Protein AF-A0A960YC00-F1 (afdb_monomer_lite)

pLDDT: mean 96.57, std 3.72, range [70.25, 98.25]

Secondary structure (DSSP, 8-state):
--HHHHHHHHHHHHHHHHHHHH-GGG--HHHHHHHTT--HHHHHHHHSSHHHHHHH-

Foldseek 3Di:
DDPLVVLLVVLLVVQCVQCVVPNLVSDDLCVSCVVSVHHSVRSCVNQVDSVSSSVVD

Radius of gyration: 10.21 Å; chains: 1; bounding box: 22×22×30 Å

Sequence (57 aa):
MSKGEETRQSILDEAIRVASVEGLDGLSIGDLASRQGLSKSGLFAHFGSKEALQIAV

Structure (mmCIF, N/CA/C/O backbone):
data_AF-A0A960YC00-F1
#
_entry.id   AF-A0A960YC00-F1
#
loop_
_atom_site.group_PDB
_atom_site.id
_atom_site.type_symbol
_atom_site.label_atom_id
_atom_site.label_alt_id
_atom_site.label_comp_id
_atom_site.label_asym_id
_atom_site.label_entity_id
_atom_site.label_seq_id
_atom_site.pdbx_PDB_ins_code
_atom_site.Cartn_x
_atom_site.Cartn_y
_atom_site.Cartn_z
_atom_site.occupancy
_atom_site.B_iso_or_equiv
_atom_site.auth_seq_id
_atom_site.auth_comp_id
_atom_site.auth_asym_id
_atom_site.auth_atom_id
_atom_site.pdbx_PDB_model_num
ATOM 1 N N . MET A 1 1 ? -2.326 -5.893 19.040 1.00 70.25 1 MET A N 1
ATOM 2 C CA . MET A 1 1 ? -1.545 -5.071 18.091 1.00 70.25 1 MET A CA 1
ATOM 3 C C . MET A 1 1 ? -2.147 -3.673 18.078 1.00 70.25 1 MET A C 1
ATOM 5 O O . MET A 1 1 ? -3.212 -3.491 18.657 1.00 70.25 1 MET A O 1
ATOM 9 N N . SER A 1 2 ? -1.462 -2.664 17.535 1.00 95.62 2 SER A N 1
ATOM 10 C CA . SER A 1 2 ? -2.108 -1.360 17.331 1.00 95.62 2 SER A CA 1
ATOM 11 C C . SER A 1 2 ? -2.951 -1.411 16.054 1.00 95.62 2 SER A C 1
ATOM 13 O O . SER A 1 2 ? -2.629 -2.165 15.137 1.00 95.62 2 SER A O 1
ATOM 15 N N . LYS A 1 3 ? -3.982 -0.563 15.952 1.00 94.12 3 LYS A N 1
ATOM 16 C CA . LYS A 1 3 ? -4.765 -0.422 14.711 1.00 94.12 3 LYS A CA 1
ATOM 17 C C . LYS A 1 3 ? -3.872 -0.104 13.503 1.00 94.12 3 LYS A C 1
ATOM 19 O O . LYS A 1 3 ? -4.134 -0.566 12.401 1.00 94.12 3 LYS A O 1
ATOM 24 N N . GLY A 1 4 ? -2.816 0.686 13.707 1.00 96.19 4 GLY A N 1
ATOM 25 C CA . GLY A 1 4 ? -1.856 1.010 12.651 1.00 96.19 4 GLY A CA 1
ATOM 26 C C . GLY A 1 4 ? -1.067 -0.209 12.172 1.00 96.19 4 GLY A C 1
ATOM 27 O O . GLY A 1 4 ? -0.850 -0.346 10.972 1.00 96.19 4 GLY A O 1
ATOM 28 N N . GLU A 1 5 ? -0.695 -1.104 13.089 1.00 97.00 5 GLU A N 1
ATOM 29 C CA . GLU A 1 5 ? 0.020 -2.341 12.764 1.00 97.00 5 GLU A CA 1
ATOM 30 C C . GLU A 1 5 ? -0.879 -3.341 12.028 1.00 97.00 5 GLU A C 1
ATOM 32 O O . GLU A 1 5 ? -0.462 -3.939 11.045 1.00 97.00 5 GLU A O 1
ATOM 37 N N . GLU A 1 6 ? -2.140 -3.473 12.446 1.00 97.62 6 GLU A N 1
ATOM 38 C CA . GLU A 1 6 ? -3.125 -4.328 11.766 1.00 97.62 6 GLU A CA 1
ATOM 39 C C . GLU A 1 6 ? -3.393 -3.851 10.331 1.00 97.62 6 GLU A C 1
ATOM 41 O O . GLU A 1 6 ? -3.372 -4.648 9.393 1.00 97.62 6 GLU A O 1
ATOM 46 N N . THR A 1 7 ? -3.565 -2.539 10.135 1.00 97.38 7 THR A N 1
ATOM 47 C CA . THR A 1 7 ? -3.696 -1.953 8.793 1.00 97.38 7 THR A CA 1
ATOM 48 C C . THR A 1 7 ? -2.43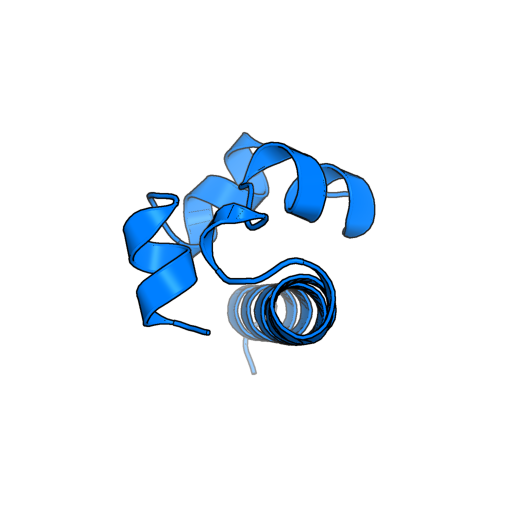8 -2.188 7.960 1.00 97.38 7 THR A C 1
ATOM 50 O O . THR A 1 7 ? -2.539 -2.575 6.797 1.00 97.38 7 THR A O 1
ATOM 53 N N . ARG A 1 8 ? -1.249 -1.985 8.543 1.00 97.81 8 ARG A N 1
ATO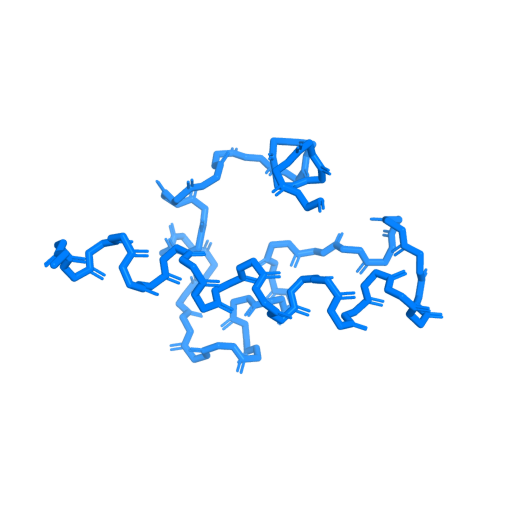M 54 C CA . ARG A 1 8 ? 0.028 -2.212 7.856 1.00 97.81 8 ARG A CA 1
ATOM 55 C C . ARG A 1 8 ? 0.162 -3.667 7.401 1.00 97.81 8 ARG A C 1
ATOM 57 O O . ARG A 1 8 ? 0.529 -3.890 6.250 1.00 97.81 8 ARG A O 1
ATOM 64 N N . GLN A 1 9 ? -0.171 -4.628 8.262 1.00 98.25 9 GLN A N 1
ATOM 65 C CA . GLN A 1 9 ? -0.124 -6.049 7.920 1.00 98.25 9 GLN A CA 1
ATOM 66 C C . GLN A 1 9 ? -1.108 -6.393 6.797 1.00 98.25 9 GLN A C 1
ATOM 68 O O . GLN A 1 9 ? -0.717 -7.033 5.827 1.00 98.25 9 GLN A O 1
ATOM 73 N N . SER A 1 10 ? -2.347 -5.889 6.861 1.00 98.19 10 SER A N 1
ATOM 74 C CA . SER A 1 10 ? -3.326 -6.090 5.784 1.00 98.19 10 SER A CA 1
ATOM 75 C C . SER A 1 10 ? -2.804 -5.586 4.432 1.00 98.19 10 SER A C 1
ATOM 77 O O . SER A 1 10 ? -2.938 -6.268 3.413 1.00 98.19 10 SER A O 1
ATOM 79 N N . ILE A 1 11 ? -2.162 -4.409 4.409 1.00 98.19 11 ILE A N 1
ATOM 80 C CA . ILE A 1 11 ? -1.571 -3.853 3.183 1.00 98.19 11 ILE A CA 1
ATOM 81 C C . ILE A 1 11 ? -0.473 -4.774 2.635 1.00 98.19 11 ILE A C 1
ATOM 83 O O . ILE A 1 11 ? -0.451 -5.007 1.427 1.00 98.19 11 ILE A O 1
ATOM 87 N N . LEU A 1 12 ? 0.399 -5.309 3.496 1.00 98.25 12 LEU A N 1
ATOM 88 C CA . LEU A 1 12 ? 1.450 -6.248 3.090 1.00 98.25 12 LEU A CA 1
ATOM 89 C C . LEU A 1 12 ? 0.873 -7.537 2.504 1.00 98.25 12 LEU A C 1
ATOM 91 O O . LEU A 1 12 ? 1.331 -7.981 1.455 1.00 98.25 12 LEU A O 1
ATOM 95 N N . ASP A 1 13 ? -0.174 -8.089 3.114 1.00 98.19 13 ASP A N 1
ATOM 96 C CA . ASP A 1 13 ? -0.808 -9.313 2.624 1.00 98.19 13 ASP A CA 1
ATOM 97 C C . ASP A 1 13 ? -1.385 -9.128 1.208 1.00 98.19 13 ASP A C 1
ATOM 99 O O . ASP A 1 13 ? -1.271 -10.018 0.364 1.00 98.19 13 ASP A O 1
ATOM 103 N N . GLU A 1 14 ? -1.993 -7.972 0.917 1.00 97.94 14 GLU A N 1
ATOM 104 C CA . GLU A 1 14 ? -2.455 -7.649 -0.442 1.00 97.94 14 GLU A CA 1
ATOM 105 C C . GLU A 1 14 ? -1.291 -7.369 -1.395 1.00 97.94 14 GLU A C 1
ATOM 107 O O . GLU A 1 14 ? -1.317 -7.818 -2.538 1.00 97.94 14 GLU A O 1
ATOM 112 N N . ALA A 1 15 ? -0.245 -6.681 -0.938 1.00 98.00 15 ALA A N 1
ATOM 113 C CA . ALA A 1 15 ? 0.927 -6.410 -1.760 1.00 98.00 15 ALA A CA 1
ATOM 114 C C . ALA A 1 15 ? 1.647 -7.703 -2.180 1.00 98.00 15 ALA A C 1
ATOM 116 O O . ALA A 1 15 ? 2.001 -7.838 -3.348 1.00 98.00 15 ALA A O 1
ATOM 117 N N . ILE A 1 16 ? 1.769 -8.697 -1.294 1.00 98.19 16 ILE A N 1
ATOM 118 C CA . ILE A 1 16 ? 2.305 -10.029 -1.627 1.00 98.19 16 ILE A CA 1
ATOM 119 C C . ILE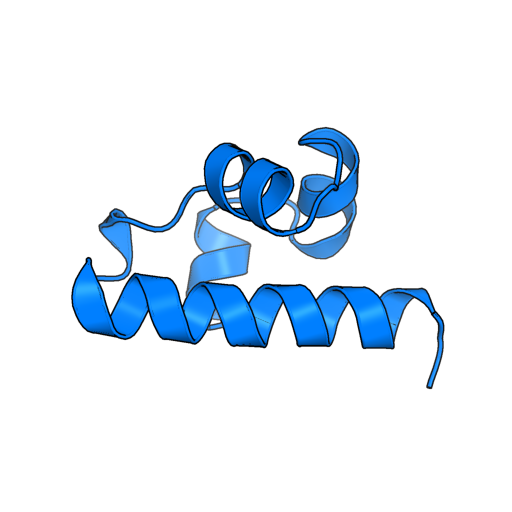 A 1 16 ? 1.439 -10.716 -2.696 1.00 98.19 16 ILE A C 1
ATOM 121 O O . ILE A 1 16 ? 1.963 -11.292 -3.656 1.00 98.19 16 ILE A O 1
ATOM 125 N N . ARG A 1 17 ? 0.105 -10.624 -2.590 1.00 97.00 17 ARG A N 1
ATOM 126 C CA . ARG A 1 17 ? -0.810 -11.177 -3.605 1.00 97.00 17 ARG A CA 1
ATOM 127 C C . ARG A 1 17 ? -0.628 -10.513 -4.967 1.00 97.00 17 ARG A C 1
ATOM 129 O O . ARG A 1 17 ? -0.558 -11.213 -5.969 1.00 97.00 17 ARG A O 1
ATOM 136 N N . VAL A 1 18 ? -0.500 -9.190 -5.013 1.00 96.56 18 VAL A N 1
ATOM 137 C CA . VAL A 1 18 ? -0.247 -8.468 -6.270 1.00 96.56 18 VAL A CA 1
ATOM 138 C C . VAL A 1 18 ? 1.126 -8.830 -6.835 1.00 96.56 18 VAL A C 1
ATOM 140 O O . VAL A 1 18 ? 1.226 -9.236 -7.990 1.00 96.56 18 VAL A O 1
ATOM 143 N N . ALA A 1 19 ? 2.179 -8.763 -6.018 1.00 97.06 19 ALA A N 1
ATOM 144 C CA . ALA A 1 19 ? 3.551 -9.024 -6.448 1.00 97.06 19 ALA A CA 1
ATOM 145 C C . ALA A 1 19 ? 3.762 -10.454 -6.967 1.00 97.06 19 ALA A C 1
ATOM 147 O O . ALA A 1 19 ? 4.550 -10.663 -7.886 1.00 97.06 19 ALA A O 1
ATOM 148 N N . SER A 1 20 ? 3.051 -11.437 -6.414 1.00 96.94 20 SER A N 1
ATOM 149 C CA . SER A 1 20 ? 3.142 -12.834 -6.864 1.00 96.94 20 SER A CA 1
ATOM 150 C C . SER A 1 20 ? 2.554 -13.082 -8.259 1.00 96.94 20 SER A C 1
ATOM 152 O O . SER A 1 20 ? 2.926 -14.064 -8.898 1.00 96.94 20 SER A O 1
ATOM 154 N N . VAL A 1 21 ? 1.680 -12.197 -8.751 1.00 96.38 21 VAL A N 1
ATOM 155 C CA . VAL A 1 21 ? 1.067 -12.296 -10.087 1.00 96.38 21 VAL A CA 1
ATOM 156 C C . VAL A 1 21 ? 1.689 -11.300 -11.066 1.00 96.38 21 VAL A C 1
ATOM 158 O O . VAL A 1 21 ? 1.965 -11.646 -12.212 1.00 96.38 21 VAL A O 1
ATOM 161 N N . GLU A 1 22 ? 1.912 -10.066 -10.618 1.00 95.62 22 GLU A N 1
ATOM 162 C CA . GLU A 1 22 ? 2.293 -8.924 -11.458 1.00 95.62 22 GLU A CA 1
ATOM 163 C C . GLU A 1 22 ? 3.785 -8.548 -11.321 1.00 95.62 22 GLU A C 1
ATOM 165 O O . GLU A 1 22 ? 4.289 -7.708 -12.066 1.00 95.62 22 GLU A O 1
ATOM 170 N N . GLY A 1 23 ? 4.513 -9.1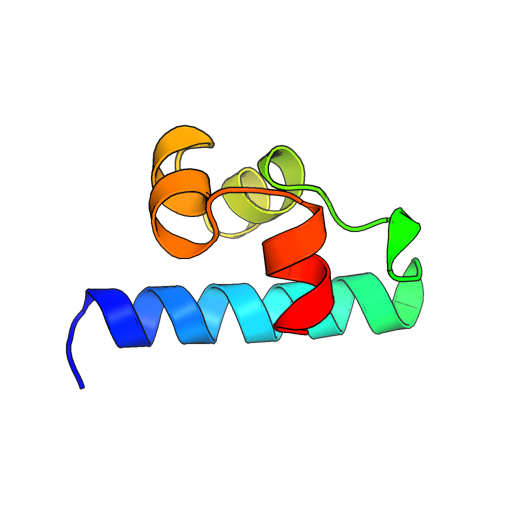71 -10.386 1.00 96.25 23 GLY A N 1
ATOM 171 C CA . GLY A 1 23 ? 5.879 -8.795 -10.016 1.00 96.25 23 GLY A CA 1
ATOM 172 C C . GLY A 1 23 ? 5.942 -7.547 -9.125 1.00 96.25 23 GLY A C 1
ATOM 173 O O . GLY A 1 23 ? 4.963 -6.821 -8.949 1.00 96.25 23 GLY A O 1
ATOM 174 N N . LEU A 1 24 ? 7.122 -7.264 -8.555 1.00 95.56 24 LEU A N 1
ATOM 175 C CA . LEU A 1 24 ? 7.318 -6.102 -7.670 1.00 95.56 24 LEU A CA 1
ATOM 176 C C . LEU A 1 24 ? 7.093 -4.763 -8.383 1.00 95.56 24 LEU A C 1
ATOM 178 O O . LEU A 1 24 ? 6.662 -3.795 -7.754 1.00 95.56 24 LEU A O 1
ATOM 182 N N . ASP A 1 25 ? 7.354 -4.694 -9.688 1.00 94.81 25 ASP A N 1
ATOM 183 C CA . ASP A 1 25 ? 7.134 -3.481 -10.478 1.00 94.81 25 ASP A CA 1
ATOM 184 C C . ASP A 1 25 ? 5.648 -3.133 -10.618 1.00 94.81 25 ASP A C 1
ATOM 186 O O . ASP A 1 25 ? 5.322 -1.944 -10.700 1.00 94.81 25 ASP A O 1
ATOM 190 N N . GLY A 1 26 ? 4.762 -4.133 -10.541 1.00 92.00 26 GLY A N 1
ATOM 191 C CA . GLY A 1 26 ? 3.307 -3.962 -10.494 1.00 92.00 26 GLY A CA 1
ATOM 192 C C . GLY A 1 26 ? 2.798 -3.334 -9.192 1.00 92.00 26 GLY A C 1
ATOM 193 O O . GLY A 1 26 ? 1.661 -2.871 -9.129 1.00 92.00 26 GLY A O 1
ATOM 194 N N . LEU A 1 27 ? 3.632 -3.237 -8.147 1.00 96.81 27 LEU A N 1
ATOM 195 C CA . LEU A 1 27 ? 3.230 -2.586 -6.902 1.00 96.81 27 LEU A CA 1
ATOM 196 C C . LEU A 1 27 ? 3.087 -1.072 -7.068 1.00 96.81 27 LEU A C 1
ATOM 198 O O . LEU A 1 27 ? 3.944 -0.370 -7.614 1.00 96.81 27 LEU A O 1
ATOM 202 N N . SER A 1 28 ? 1.996 -0.554 -6.518 1.00 96.62 28 SER A N 1
ATOM 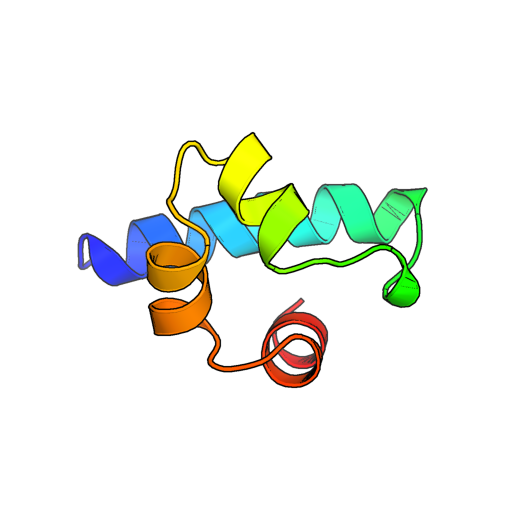203 C CA . SER A 1 28 ? 1.629 0.853 -6.586 1.00 96.62 28 SER A CA 1
ATOM 204 C C . SER A 1 28 ? 0.918 1.261 -5.305 1.00 96.62 28 SER A C 1
ATOM 206 O O . SER A 1 28 ? -0.039 0.623 -4.867 1.00 96.62 28 SER A O 1
ATOM 208 N N . ILE A 1 29 ? 1.367 2.373 -4.717 1.00 98.06 29 ILE A N 1
ATOM 209 C CA . ILE A 1 29 ? 0.754 2.955 -3.516 1.00 98.06 29 ILE A CA 1
ATOM 210 C C . ILE A 1 29 ? -0.717 3.311 -3.775 1.00 98.06 29 ILE A C 1
ATOM 212 O O . ILE A 1 29 ? -1.557 3.149 -2.896 1.00 98.06 29 ILE A O 1
ATOM 216 N N . GLY A 1 30 ? -1.035 3.807 -4.976 1.00 97.38 30 GLY A N 1
ATOM 217 C CA . GLY A 1 30 ? -2.397 4.205 -5.337 1.00 97.38 30 GLY A CA 1
ATOM 218 C C . GLY A 1 30 ? -3.330 3.013 -5.535 1.00 97.38 30 GLY A C 1
ATOM 219 O O . GLY A 1 30 ? -4.458 3.029 -5.039 1.00 97.38 30 GLY A O 1
ATOM 220 N N . ASP A 1 31 ? -2.849 1.970 -6.208 1.00 96.56 31 ASP A N 1
ATOM 221 C CA . ASP A 1 31 ? -3.674 0.799 -6.514 1.00 96.56 31 ASP A CA 1
ATOM 222 C C . ASP A 1 31 ? -3.944 -0.023 -5.258 1.00 96.56 31 ASP A C 1
ATOM 224 O O . ASP A 1 31 ? -5.092 -0.376 -4.992 1.00 96.56 31 ASP A O 1
ATOM 228 N N . LEU A 1 32 ? -2.929 -0.233 -4.413 1.00 97.56 32 LEU A N 1
ATOM 229 C CA . LEU A 1 32 ? -3.121 -0.880 -3.115 1.00 97.56 32 LEU A CA 1
ATOM 230 C C . LEU A 1 32 ? -4.034 -0.069 -2.197 1.00 97.56 32 LEU A C 1
ATOM 232 O O . LEU A 1 32 ? -4.856 -0.653 -1.496 1.00 97.56 32 LEU A O 1
ATOM 236 N N . ALA A 1 33 ? -3.940 1.264 -2.218 1.00 98.06 33 ALA A N 1
ATOM 237 C CA . ALA A 1 33 ? -4.818 2.103 -1.409 1.00 98.06 33 ALA A CA 1
ATOM 238 C C . ALA A 1 33 ? -6.275 1.918 -1.847 1.00 98.06 33 ALA A C 1
ATOM 240 O O . ALA A 1 33 ? -7.142 1.678 -1.011 1.00 98.06 33 ALA A O 1
ATOM 241 N N . SER A 1 34 ? -6.518 1.917 -3.159 1.00 97.69 34 SER A N 1
ATOM 242 C CA . SER A 1 34 ? -7.845 1.690 -3.735 1.00 97.69 34 SER A CA 1
ATOM 243 C C . SER A 1 34 ? -8.396 0.305 -3.377 1.00 97.69 34 SER A C 1
ATOM 245 O O . SER A 1 34 ? -9.543 0.199 -2.948 1.00 97.69 34 SER A O 1
ATOM 247 N N . ARG A 1 35 ? -7.574 -0.749 -3.479 1.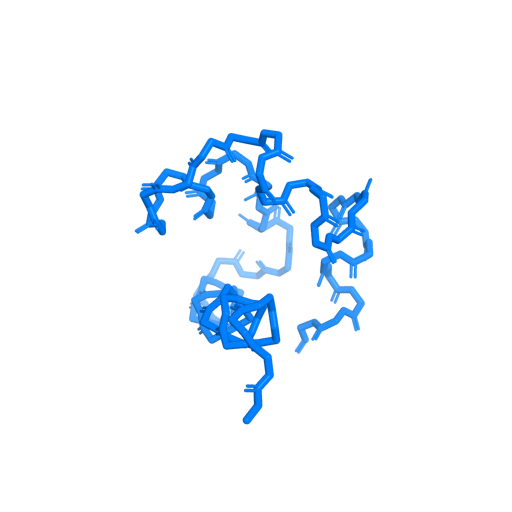00 95.25 35 ARG A N 1
ATOM 248 C CA . ARG A 1 35 ? -7.952 -2.130 -3.121 1.00 95.25 35 ARG A CA 1
ATOM 249 C C . ARG A 1 35 ? -8.249 -2.299 -1.628 1.00 95.25 35 ARG A C 1
ATOM 251 O O . ARG A 1 35 ? -9.128 -3.074 -1.271 1.00 95.25 35 ARG A O 1
ATOM 258 N N . GLN A 1 36 ? -7.553 -1.552 -0.771 1.00 95.94 36 GLN A N 1
ATOM 259 C CA . GLN A 1 36 ? -7.719 -1.592 0.685 1.00 95.94 36 GLN A CA 1
ATOM 260 C C . GLN A 1 36 ? -8.746 -0.585 1.226 1.00 95.94 36 GLN A C 1
ATOM 262 O O . GLN A 1 36 ? -8.917 -0.468 2.439 1.00 95.94 36 GLN A O 1
ATOM 267 N N . GLY A 1 37 ? -9.420 0.181 0.357 1.00 96.69 37 GLY A N 1
ATOM 268 C CA . GLY A 1 37 ? -10.355 1.228 0.784 1.00 96.69 37 GLY A CA 1
ATOM 269 C C . GLY A 1 37 ? -9.688 2.372 1.561 1.00 96.69 37 GLY A C 1
ATOM 270 O O . GLY A 1 37 ? -10.341 3.062 2.344 1.00 96.69 37 GLY A O 1
ATOM 271 N N . LEU A 1 38 ? -8.383 2.570 1.369 1.00 96.94 38 LEU A N 1
ATOM 272 C CA . LEU A 1 38 ? -7.597 3.638 1.973 1.00 96.94 38 LEU A CA 1
ATOM 273 C C . LEU A 1 38 ? -7.432 4.796 0.990 1.00 96.94 38 LEU A C 1
ATOM 275 O O . LEU A 1 38 ? -7.422 4.627 -0.229 1.00 96.94 38 LEU A O 1
ATOM 279 N N . SER A 1 39 ? -7.220 6.000 1.516 1.00 98.19 39 SER A N 1
ATOM 280 C CA . SER A 1 39 ? -6.696 7.078 0.682 1.00 98.19 39 SER A CA 1
ATOM 281 C C . SER A 1 39 ? -5.238 6.792 0.313 1.00 98.19 39 SER A C 1
ATOM 283 O O . SER A 1 39 ? -4.496 6.150 1.063 1.00 98.19 39 SER A O 1
ATOM 285 N N . LYS A 1 40 ? -4.784 7.345 -0.818 1.00 97.56 40 LYS A N 1
ATOM 286 C CA . LYS A 1 40 ? -3.373 7.270 -1.222 1.00 97.56 40 LYS A CA 1
ATOM 287 C C . LYS A 1 40 ? -2.437 7.803 -0.128 1.00 97.56 40 LYS A C 1
ATOM 289 O O . LYS A 1 40 ? -1.406 7.195 0.135 1.00 97.56 40 LYS A O 1
ATOM 294 N N . SER A 1 41 ? -2.803 8.911 0.525 1.00 97.75 41 SER A N 1
ATOM 295 C CA . SER A 1 41 ? -2.036 9.488 1.639 1.00 97.75 41 SER A CA 1
ATOM 296 C C . SER A 1 41 ? -2.048 8.606 2.891 1.00 97.75 41 SER A C 1
ATOM 298 O O . SER A 1 41 ? -1.039 8.542 3.586 1.00 97.75 41 SER A O 1
ATOM 300 N N . GLY A 1 42 ? -3.147 7.895 3.157 1.00 97.56 42 GLY A N 1
ATOM 301 C CA . GLY A 1 42 ? -3.253 6.943 4.259 1.00 97.56 42 GLY A CA 1
ATOM 302 C C . GLY A 1 42 ? -2.305 5.762 4.084 1.00 97.56 42 GLY A C 1
ATOM 303 O O . GLY A 1 42 ? -1.536 5.466 4.991 1.00 97.56 42 GLY A O 1
ATOM 304 N N . LEU A 1 43 ? -2.278 5.143 2.899 1.00 98.19 43 LEU A N 1
ATOM 305 C CA . LEU A 1 43 ? -1.321 4.069 2.617 1.00 98.19 43 LEU A CA 1
ATOM 306 C C . LEU A 1 43 ? 0.123 4.589 2.613 1.00 98.19 43 LEU A C 1
ATOM 308 O O . LEU A 1 43 ? 1.013 3.959 3.180 1.00 98.19 43 LEU A O 1
ATOM 312 N N . PHE A 1 44 ? 0.348 5.778 2.045 1.00 97.88 44 PHE A N 1
ATOM 313 C CA . PHE A 1 44 ? 1.654 6.433 2.067 1.00 97.88 44 PHE A CA 1
ATOM 314 C C . PHE A 1 44 ? 2.173 6.658 3.495 1.00 97.88 44 PHE A C 1
ATOM 316 O O . PHE A 1 44 ? 3.361 6.484 3.727 1.00 97.88 44 PHE A O 1
ATOM 323 N N . ALA A 1 45 ? 1.316 6.962 4.473 1.00 97.94 45 ALA A N 1
ATOM 324 C CA . ALA A 1 45 ? 1.738 7.138 5.865 1.00 97.94 45 ALA A CA 1
ATOM 325 C C . ALA A 1 45 ? 2.325 5.862 6.508 1.00 97.94 45 ALA A C 1
ATOM 327 O O . ALA A 1 45 ? 3.075 5.967 7.475 1.00 97.94 45 ALA A O 1
ATOM 328 N N . HIS A 1 46 ? 2.018 4.672 5.977 1.00 97.62 46 HIS A N 1
ATOM 329 C CA . HIS A 1 46 ? 2.556 3.401 6.475 1.00 97.62 46 HIS A CA 1
ATOM 330 C C . HIS A 1 46 ? 3.904 3.006 5.855 1.00 97.62 46 HIS A C 1
ATOM 332 O O . HIS A 1 46 ? 4.656 2.263 6.485 1.00 97.62 46 HIS A O 1
ATOM 338 N N . PHE A 1 47 ? 4.201 3.463 4.633 1.00 97.50 47 PHE A N 1
ATOM 339 C CA . PHE A 1 47 ? 5.364 2.990 3.864 1.00 97.50 47 PHE A CA 1
ATOM 340 C C . PHE A 1 47 ? 6.285 4.108 3.370 1.00 97.50 47 PHE A C 1
ATOM 342 O O . PHE A 1 47 ? 7.465 3.872 3.171 1.00 97.50 47 PHE A O 1
ATOM 349 N N . GLY A 1 48 ? 5.793 5.329 3.175 1.00 97.56 48 GLY A N 1
ATOM 350 C CA . GLY A 1 48 ? 6.583 6.495 2.765 1.00 97.56 48 GLY A CA 1
ATOM 351 C C . GLY A 1 48 ? 7.044 6.505 1.303 1.00 97.56 48 GLY A C 1
ATOM 352 O O . GLY A 1 48 ? 7.239 7.579 0.746 1.00 97.56 48 GLY A O 1
ATOM 353 N N . SER A 1 49 ? 7.196 5.357 0.641 1.00 97.25 49 SER A N 1
ATOM 354 C CA . SER A 1 49 ? 7.462 5.295 -0.802 1.00 97.25 49 SER A CA 1
ATOM 355 C C . SER A 1 49 ? 7.089 3.938 -1.409 1.00 97.25 49 SER A C 1
ATOM 357 O O . SER A 1 49 ? 6.779 2.987 -0.687 1.00 97.25 49 SER A O 1
ATOM 359 N N . LYS A 1 50 ? 7.109 3.846 -2.748 1.00 96.62 50 LYS A N 1
ATOM 360 C CA . LYS A 1 50 ? 6.939 2.570 -3.462 1.00 96.62 50 LYS A CA 1
ATOM 361 C C . LYS A 1 50 ? 8.097 1.619 -3.153 1.00 96.62 50 LYS A C 1
ATOM 363 O O . LYS A 1 50 ? 7.860 0.445 -2.914 1.00 96.62 50 LYS A O 1
ATOM 368 N N . GLU A 1 51 ? 9.320 2.129 -3.109 1.00 97.94 51 GLU A N 1
ATOM 369 C CA . GLU A 1 51 ? 10.533 1.355 -2.832 1.00 97.94 51 GLU A CA 1
ATOM 370 C C . GLU A 1 51 ? 10.505 0.800 -1.404 1.00 97.94 51 GLU A C 1
ATOM 372 O O . GLU A 1 51 ? 10.783 -0.373 -1.186 1.00 97.94 51 GLU A O 1
ATOM 377 N N . ALA A 1 52 ? 10.097 1.610 -0.426 1.00 97.94 52 ALA A N 1
ATOM 378 C CA . ALA A 1 52 ? 9.946 1.162 0.955 1.00 97.94 52 ALA A CA 1
ATOM 379 C C . ALA A 1 52 ? 8.825 0.120 1.122 1.00 97.94 52 ALA A C 1
ATOM 381 O O . ALA A 1 52 ? 8.960 -0.799 1.928 1.00 97.94 52 ALA A O 1
ATOM 382 N N . LEU A 1 53 ? 7.743 0.224 0.342 1.00 97.81 53 LEU A N 1
ATOM 383 C CA . LEU A 1 53 ? 6.740 -0.835 0.240 1.00 97.81 53 LEU A CA 1
ATOM 384 C C . LEU A 1 53 ? 7.343 -2.113 -0.362 1.00 97.81 53 LEU A C 1
ATOM 386 O O . LEU A 1 53 ? 7.169 -3.175 0.218 1.00 97.81 53 LEU A O 1
ATOM 390 N N . GLN A 1 54 ? 8.063 -2.016 -1.481 1.00 97.25 54 GLN A N 1
ATOM 391 C CA . GLN A 1 54 ? 8.693 -3.165 -2.142 1.00 97.25 54 GLN A CA 1
ATOM 392 C C . GLN A 1 54 ? 9.718 -3.872 -1.245 1.00 97.25 54 GLN A C 1
ATOM 394 O O . GLN A 1 54 ? 9.803 -5.087 -1.291 1.00 97.25 54 GLN A O 1
ATOM 399 N N . ILE A 1 55 ? 10.469 -3.136 -0.418 1.00 97.75 55 ILE A N 1
ATOM 400 C CA . ILE A 1 55 ? 11.411 -3.706 0.565 1.00 97.75 55 ILE A CA 1
ATOM 401 C C . ILE A 1 55 ? 10.678 -4.451 1.691 1.00 97.75 55 ILE A C 1
ATOM 403 O O . ILE A 1 55 ? 11.241 -5.356 2.302 1.00 97.75 55 ILE A O 1
ATOM 407 N N . ALA A 1 56 ? 9.451 -4.038 2.013 1.00 96.81 56 ALA A N 1
ATOM 408 C CA . ALA A 1 56 ? 8.669 -4.613 3.102 1.00 96.81 56 ALA A CA 1
ATOM 409 C C . ALA A 1 56 ? 7.845 -5.850 2.696 1.00 96.81 56 ALA A C 1
ATOM 411 O O . ALA A 1 56 ? 7.312 -6.509 3.590 1.00 96.81 56 ALA A O 1
ATOM 412 N N . VAL A 1 57 ? 7.717 -6.113 1.390 1.00 94.38 57 VAL A N 1
ATOM 413 C CA . VAL A 1 57 ? 7.024 -7.259 0.771 1.00 94.38 57 VAL A CA 1
ATOM 414 C C . VAL A 1 57 ? 8.005 -8.404 0.564 1.00 94.38 57 VAL A C 1
ATOM 416 O O . VAL A 1 57 ? 7.631 -9.543 0.913 1.00 94.38 57 VAL A O 1
#